Protein AF-A0A9D5WHT3-F1 (afdb_monomer)

Secondary structure (DSSP, 8-state):
-EEEEEETTEEEES-SS-PEE-TT----PPPPPTT----EEEEEE----TT--S------------------

Structure (mmCIF, N/CA/C/O backbone):
data_AF-A0A9D5WHT3-F1
#
_entry.id   AF-A0A9D5WHT3-F1
#
loop_
_atom_site.group_PDB
_atom_site.id
_atom_site.type_symbol
_atom_site.label_atom_id
_atom_site.label_alt_id
_atom_site.label_comp_id
_atom_site.label_asym_id
_atom_site.label_entity_id
_atom_site.label_seq_id
_atom_site.pdbx_PDB_ins_code
_atom_site.Cartn_x
_atom_site.Cartn_y
_atom_site.Cartn_z
_atom_site.occupancy
_atom_site.B_iso_or_equiv
_atom_site.auth_seq_id
_atom_site.auth_comp_id
_atom_site.auth_asym_id
_atom_site.auth_atom_id
_atom_site.pdbx_PDB_model_num
ATOM 1 N N . MET A 1 1 ? 12.512 1.810 -7.108 1.00 77.88 1 MET A N 1
ATOM 2 C CA . MET A 1 1 ? 11.256 1.103 -6.771 1.00 77.88 1 MET A CA 1
ATOM 3 C C . MET A 1 1 ? 10.138 2.122 -6.709 1.00 77.88 1 MET A C 1
ATOM 5 O O . MET A 1 1 ? 10.359 3.190 -6.149 1.00 77.88 1 MET A O 1
ATOM 9 N N . LYS A 1 2 ? 8.973 1.806 -7.271 1.00 84.00 2 LYS A N 1
ATOM 10 C CA . LYS A 1 2 ? 7.772 2.635 -7.147 1.00 84.00 2 LYS A CA 1
ATOM 11 C C . LYS A 1 2 ? 6.639 1.845 -6.507 1.00 84.00 2 LYS A C 1
ATOM 13 O O . LYS A 1 2 ? 6.631 0.618 -6.587 1.00 84.00 2 LYS A O 1
ATOM 18 N N . PHE A 1 3 ? 5.690 2.539 -5.893 1.00 86.25 3 PHE A N 1
ATOM 19 C CA . PHE A 1 3 ? 4.584 1.911 -5.177 1.00 86.25 3 PHE A CA 1
ATOM 20 C C . PHE A 1 3 ? 3.263 2.669 -5.348 1.00 86.25 3 PHE A C 1
ATOM 22 O O . PHE A 1 3 ? 3.234 3.828 -5.770 1.00 86.25 3 PHE A O 1
ATOM 29 N N . LYS A 1 4 ? 2.173 1.985 -5.018 1.00 89.44 4 LYS A N 1
ATOM 30 C CA . LYS A 1 4 ? 0.831 2.523 -4.834 1.00 89.44 4 LYS A CA 1
ATOM 31 C C . LYS A 1 4 ? 0.246 1.908 -3.568 1.00 89.44 4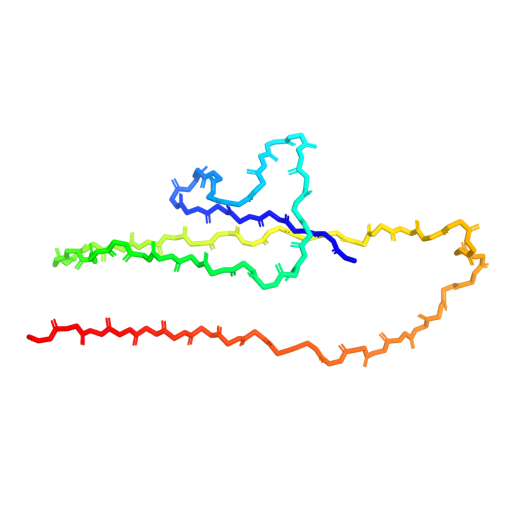 LYS A C 1
ATOM 33 O O . LYS A 1 4 ? 0.609 0.795 -3.190 1.00 89.44 4 LYS A O 1
ATOM 38 N N . LEU A 1 5 ? -0.654 2.623 -2.913 1.00 88.00 5 LEU A N 1
ATOM 39 C CA . LEU A 1 5 ? -1.315 2.148 -1.706 1.00 88.00 5 LEU A CA 1
ATOM 40 C C . LEU A 1 5 ? -2.804 2.439 -1.805 1.00 88.00 5 LEU A C 1
ATOM 42 O O . LEU A 1 5 ? -3.192 3.588 -2.031 1.00 88.00 5 LEU A O 1
ATOM 46 N N . LYS A 1 6 ? -3.627 1.408 -1.614 1.00 90.25 6 LYS A N 1
ATOM 47 C CA . LYS A 1 6 ? -5.071 1.552 -1.440 1.00 90.25 6 LYS A CA 1
ATOM 48 C C . LYS A 1 6 ? -5.445 1.436 0.027 1.00 90.25 6 LYS A C 1
ATOM 50 O O . LYS A 1 6 ? -4.874 0.613 0.733 1.00 90.25 6 LYS A O 1
ATOM 55 N N . LYS A 1 7 ? -6.452 2.203 0.426 1.00 87.56 7 LYS A N 1
ATOM 56 C CA . LYS A 1 7 ? -7.207 2.083 1.670 1.00 87.56 7 LYS A CA 1
ATOM 57 C C . LYS A 1 7 ? -8.669 1.844 1.310 1.00 87.56 7 LYS A C 1
ATOM 59 O O . LYS A 1 7 ? -9.235 2.607 0.528 1.00 87.56 7 LYS A O 1
ATOM 64 N N . ASN A 1 8 ? -9.266 0.770 1.818 1.00 88.88 8 ASN A N 1
ATOM 65 C CA . ASN A 1 8 ? -10.661 0.385 1.557 1.00 88.88 8 ASN A CA 1
ATOM 66 C C . ASN A 1 8 ? -11.012 0.392 0.057 1.00 88.88 8 ASN A C 1
ATOM 68 O O . ASN A 1 8 ? -12.042 0.910 -0.369 1.00 88.88 8 ASN A O 1
ATOM 72 N N . GLY A 1 9 ? -10.097 -0.128 -0.768 1.00 87.12 9 GLY A N 1
ATOM 73 C CA . GLY A 1 9 ? -10.256 -0.208 -2.223 1.00 87.12 9 GLY A CA 1
ATOM 74 C C . GLY A 1 9 ? -9.968 1.083 -3.001 1.00 87.12 9 GLY A C 1
ATOM 75 O O . GLY A 1 9 ? -9.922 1.029 -4.228 1.00 87.12 9 GLY A O 1
ATOM 76 N N . LYS A 1 10 ? -9.711 2.219 -2.338 1.00 90.00 10 LYS A N 1
ATOM 77 C CA . LYS A 1 10 ? -9.381 3.504 -2.983 1.00 90.00 10 LYS A CA 1
ATOM 78 C C . LYS A 1 10 ? -7.904 3.837 -2.840 1.00 90.00 10 LYS A C 1
ATOM 80 O O . LYS A 1 10 ? -7.344 3.669 -1.762 1.00 90.00 10 LYS A O 1
ATOM 85 N N . TYR A 1 11 ? -7.272 4.340 -3.897 1.00 89.12 11 TYR A N 1
ATOM 86 C CA . TYR A 1 11 ? -5.882 4.786 -3.820 1.00 89.12 11 TYR A CA 1
ATOM 87 C C . TYR A 1 11 ? -5.735 6.000 -2.898 1.00 89.12 11 TYR A C 1
ATOM 89 O O . TYR A 1 11 ? -6.390 7.019 -3.096 1.00 89.12 11 TYR A O 1
ATOM 97 N N . ILE A 1 12 ? -4.854 5.878 -1.906 1.00 87.62 12 ILE A N 1
ATOM 98 C CA . ILE A 1 12 ? -4.410 6.984 -1.046 1.00 87.62 12 ILE A CA 1
ATOM 99 C C . ILE A 1 12 ? -2.999 7.455 -1.409 1.00 87.62 12 ILE A C 1
ATOM 101 O O . ILE A 1 12 ? -2.633 8.584 -1.103 1.00 87.62 12 ILE A O 1
ATOM 105 N N . LEU A 1 13 ? -2.217 6.617 -2.101 1.00 87.62 13 LEU A N 1
ATOM 106 C CA . LEU A 1 13 ? -0.944 6.986 -2.719 1.00 87.62 13 LEU A CA 1
ATOM 107 C C . LEU A 1 13 ? -0.834 6.355 -4.112 1.00 87.62 13 LEU A C 1
ATOM 109 O O . LEU A 1 13 ? -0.978 5.140 -4.254 1.00 87.62 13 LEU A O 1
ATOM 113 N N . GLY A 1 14 ? -0.521 7.173 -5.122 1.00 85.94 14 GLY A N 1
ATOM 114 C CA . GLY A 1 14 ? -0.594 6.771 -6.533 1.00 85.94 14 GLY A CA 1
ATOM 115 C C . GLY A 1 14 ? -2.034 6.743 -7.054 1.00 85.94 14 GLY A C 1
ATOM 116 O O . GLY A 1 14 ? -2.951 7.176 -6.364 1.00 85.94 14 GLY A O 1
ATOM 117 N N . ASP A 1 15 ? -2.219 6.244 -8.270 1.00 88.31 15 ASP A N 1
ATOM 118 C CA . ASP A 1 15 ? -3.532 6.019 -8.890 1.00 88.31 15 ASP A CA 1
ATOM 119 C C . ASP A 1 15 ? -3.441 4.871 -9.911 1.00 88.31 15 ASP A C 1
ATOM 121 O O . ASP A 1 15 ? -2.388 4.245 -10.035 1.00 88.31 15 ASP A O 1
ATOM 125 N N . ASP A 1 16 ? -4.510 4.565 -10.648 1.00 87.50 16 ASP A N 1
ATOM 126 C CA . ASP A 1 16 ? -4.538 3.471 -11.631 1.00 87.50 16 ASP A CA 1
ATOM 127 C C . ASP A 1 16 ? -3.399 3.546 -12.668 1.00 87.50 16 ASP A C 1
ATOM 129 O O . ASP A 1 16 ? -2.817 2.520 -13.034 1.00 87.50 16 ASP A O 1
ATOM 133 N N . PHE A 1 17 ? -2.966 4.747 -13.046 1.00 86.94 17 PHE A N 1
ATOM 134 C CA . PHE A 1 17 ? -1.970 4.983 -14.093 1.00 86.94 17 PHE A CA 1
ATOM 135 C C . PHE A 1 17 ? -0.595 5.391 -13.540 1.00 86.94 17 PHE A C 1
ATOM 137 O O . PHE A 1 17 ? 0.438 5.049 -14.122 1.00 86.94 17 PHE A O 1
ATOM 144 N N . ASN A 1 18 ? -0.547 6.041 -12.377 1.00 86.06 18 ASN A N 1
ATOM 145 C CA . ASN A 1 18 ? 0.650 6.666 -11.830 1.00 86.06 18 ASN A CA 1
ATOM 146 C C . ASN A 1 18 ? 1.163 5.959 -10.576 1.00 86.06 18 ASN A C 1
ATOM 148 O O . ASN A 1 18 ? 0.443 5.685 -9.616 1.00 86.06 18 ASN A O 1
ATOM 152 N N . TRP A 1 19 ? 2.468 5.700 -10.571 1.00 87.06 19 TRP A N 1
ATOM 153 C CA . TRP A 1 19 ? 3.175 5.107 -9.441 1.00 87.06 19 TRP A CA 1
ATOM 154 C C . TRP A 1 19 ? 3.922 6.188 -8.655 1.00 87.06 19 TRP A C 1
ATOM 156 O O . TRP A 1 19 ? 4.596 7.022 -9.259 1.00 87.06 19 TRP A O 1
ATOM 166 N N . SER A 1 20 ? 3.847 6.144 -7.324 1.00 84.38 20 SER A N 1
ATOM 167 C CA . SER A 1 20 ? 4.565 7.060 -6.429 1.00 84.38 20 SER A CA 1
ATOM 168 C C . SER A 1 20 ? 5.980 6.564 -6.111 1.00 84.38 20 SER A C 1
ATOM 170 O O . SER A 1 20 ? 6.228 5.360 -6.036 1.00 84.38 20 SER A O 1
ATOM 172 N N . ASP A 1 21 ? 6.904 7.496 -5.880 1.00 82.19 21 ASP A N 1
ATOM 173 C CA . ASP A 1 21 ? 8.241 7.204 -5.353 1.00 82.19 21 ASP A CA 1
ATOM 174 C C . ASP A 1 21 ? 8.213 7.037 -3.832 1.00 82.19 21 ASP A C 1
ATOM 176 O O . ASP A 1 21 ? 7.491 7.759 -3.145 1.00 82.19 21 ASP A O 1
ATOM 180 N N . ILE A 1 22 ? 9.021 6.102 -3.312 1.00 70.62 22 ILE A N 1
ATOM 181 C CA . ILE A 1 22 ? 9.060 5.694 -1.890 1.00 70.62 22 ILE A CA 1
ATOM 182 C C . ILE A 1 22 ? 9.558 6.776 -0.920 1.00 70.62 22 ILE A C 1
ATOM 184 O O . ILE A 1 22 ? 9.513 6.592 0.294 1.00 70.62 22 ILE A O 1
ATOM 188 N N . ASN A 1 23 ? 10.034 7.909 -1.428 1.00 69.38 23 ASN A N 1
ATOM 189 C CA . ASN A 1 23 ? 10.696 8.908 -0.602 1.00 69.38 23 ASN A CA 1
ATOM 190 C C . ASN A 1 23 ? 9.701 9.581 0.358 1.00 69.38 23 ASN A C 1
ATOM 192 O O . ASN A 1 23 ? 8.795 10.286 -0.080 1.00 69.38 23 ASN A O 1
ATOM 196 N N . ASN A 1 24 ? 9.908 9.342 1.659 1.00 57.62 24 ASN A N 1
ATOM 197 C CA . ASN A 1 24 ? 9.330 10.019 2.827 1.00 57.62 24 ASN A CA 1
ATOM 198 C C . ASN A 1 24 ? 7.881 10.504 2.672 1.00 57.62 24 ASN A C 1
ATOM 200 O O . ASN A 1 24 ? 7.568 11.659 2.960 1.00 57.62 24 ASN A O 1
ATOM 204 N N . LYS A 1 25 ? 6.980 9.612 2.249 1.00 66.56 25 LYS A N 1
ATOM 205 C CA . LYS A 1 25 ? 5.543 9.886 2.300 1.00 66.56 25 LYS A CA 1
ATOM 206 C C . LYS A 1 25 ? 4.987 9.470 3.659 1.00 66.56 25 LYS A C 1
ATOM 208 O O . LYS A 1 25 ? 4.986 8.290 3.994 1.00 66.56 25 LYS A O 1
ATOM 213 N N . SER A 1 26 ? 4.533 10.460 4.422 1.00 66.75 26 SER A N 1
ATOM 214 C CA . SER A 1 26 ? 3.709 10.274 5.617 1.00 66.75 26 SER A CA 1
ATOM 215 C C . SER A 1 26 ? 2.242 10.208 5.199 1.00 66.75 26 SER A C 1
ATOM 217 O O . SER A 1 26 ? 1.817 10.974 4.334 1.00 66.75 26 SER A O 1
ATOM 219 N N . ILE A 1 27 ? 1.484 9.298 5.803 1.00 70.19 27 ILE A N 1
ATOM 220 C CA . ILE A 1 27 ? 0.030 9.241 5.673 1.00 70.19 27 ILE A CA 1
ATOM 221 C C . ILE A 1 27 ? -0.512 9.576 7.051 1.00 70.19 27 ILE A C 1
ATOM 223 O O . ILE A 1 27 ? -0.305 8.824 8.000 1.00 70.19 27 ILE A O 1
ATOM 227 N N . GLU A 1 28 ? -1.164 10.725 7.168 1.00 66.31 28 GLU A N 1
ATOM 228 C CA . GLU A 1 28 ? -1.906 11.060 8.377 1.00 66.31 28 GLU A CA 1
ATOM 229 C C . GLU A 1 28 ? -3.259 10.353 8.301 1.00 66.31 28 GLU A C 1
ATOM 231 O O . GLU A 1 28 ? -4.072 10.625 7.416 1.00 66.31 28 GLU A O 1
ATOM 236 N N . GLU A 1 29 ? -3.462 9.369 9.175 1.00 66.31 29 GLU A N 1
ATOM 237 C CA . GLU A 1 29 ? -4.706 8.610 9.222 1.00 66.31 29 GLU A CA 1
ATOM 238 C C . GLU A 1 29 ? -5.766 9.301 10.085 1.00 66.31 29 GLU A C 1
ATOM 240 O O . GLU A 1 29 ? -5.476 9.899 11.124 1.00 66.31 29 GLU A O 1
ATOM 245 N N . ASN A 1 30 ? -7.018 9.174 9.644 1.00 66.12 30 ASN A N 1
ATOM 246 C CA . ASN A 1 30 ? -8.201 9.552 10.410 1.00 66.12 30 ASN A CA 1
ATOM 247 C C . ASN A 1 30 ? -8.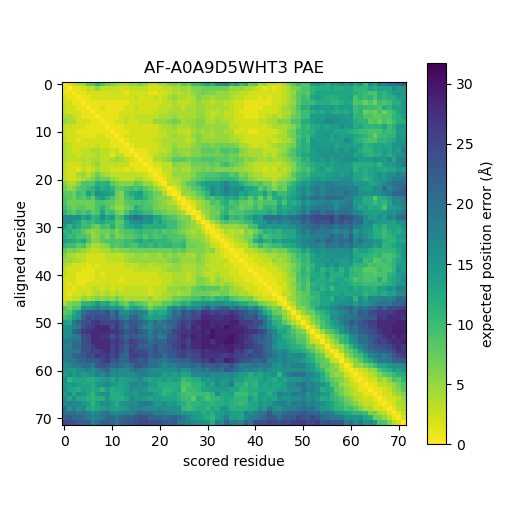453 8.551 11.548 1.00 66.12 30 ASN A C 1
ATOM 249 O O . ASN A 1 30 ? -8.003 7.407 11.494 1.00 66.12 30 ASN A O 1
ATOM 253 N N . ALA A 1 31 ? -9.196 8.981 12.569 1.00 68.81 31 ALA A N 1
ATOM 254 C CA . ALA A 1 31 ? -9.595 8.113 13.670 1.00 68.81 31 ALA A CA 1
ATOM 255 C C . ALA A 1 31 ? -10.428 6.922 13.160 1.00 68.81 31 ALA A C 1
ATOM 257 O O . ALA A 1 31 ? -11.393 7.114 12.424 1.00 68.81 31 ALA A O 1
ATOM 258 N N . LEU A 1 32 ? -10.050 5.710 13.573 1.00 75.38 32 LEU A N 1
ATOM 259 C CA . LEU A 1 32 ? -10.858 4.501 13.414 1.00 75.38 32 LEU A CA 1
ATOM 260 C C . LEU A 1 32 ? -11.971 4.513 14.466 1.00 75.38 32 LEU A C 1
ATOM 262 O O . LEU A 1 32 ? -11.694 4.631 15.663 1.00 75.38 32 LEU A O 1
ATOM 266 N N . GLU A 1 33 ? -13.224 4.401 14.029 1.00 77.75 33 GLU A N 1
ATOM 267 C CA . GLU A 1 33 ? -14.364 4.311 14.939 1.00 77.75 33 GLU A CA 1
ATOM 268 C C . GLU A 1 33 ? -14.522 2.901 15.537 1.00 77.75 33 GLU A C 1
ATOM 270 O O . GLU A 1 33 ? -13.886 1.923 15.132 1.00 77.75 33 GLU A O 1
ATOM 275 N N . LYS A 1 34 ? -15.377 2.778 16.558 1.00 77.62 34 LYS A N 1
ATOM 276 C CA . LYS A 1 34 ? -15.633 1.499 17.228 1.00 77.62 34 LY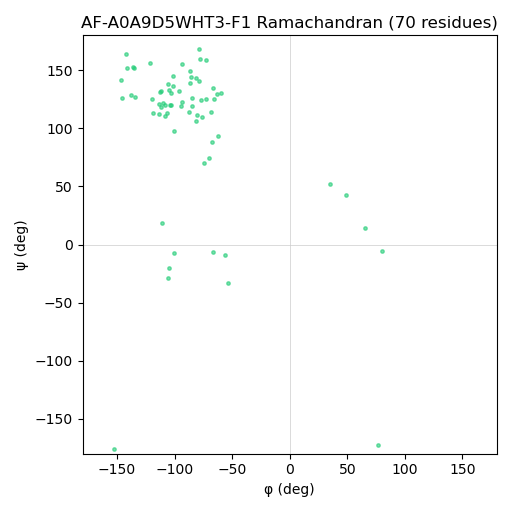S A CA 1
ATOM 277 C C . LYS A 1 34 ? -16.254 0.499 16.247 1.00 77.62 34 LYS A C 1
ATOM 279 O O . LYS A 1 34 ? -17.297 0.777 15.667 1.00 77.62 34 LYS A O 1
ATOM 284 N N . ASN A 1 35 ? -15.677 -0.704 16.184 1.00 79.06 35 ASN A N 1
ATOM 285 C CA . ASN A 1 35 ? -16.035 -1.777 15.244 1.00 79.06 35 ASN A CA 1
ATOM 286 C C . ASN A 1 35 ? -15.753 -1.452 13.768 1.00 79.06 35 ASN A C 1
ATOM 288 O O . ASN A 1 35 ? -16.239 -2.176 12.900 1.00 79.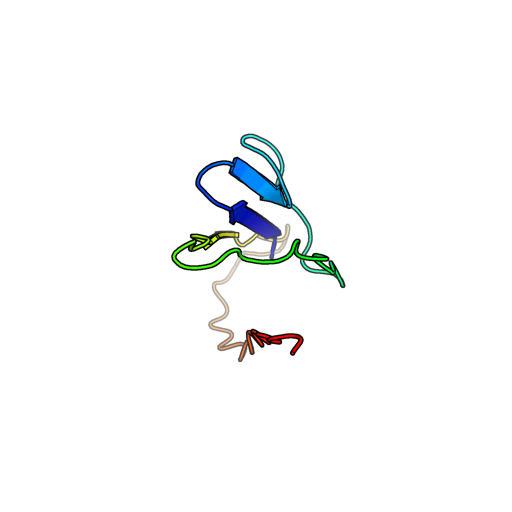06 35 ASN A O 1
ATOM 292 N N . ASP A 1 36 ? -14.978 -0.406 13.490 1.00 82.31 36 ASP A N 1
ATOM 293 C CA . ASP A 1 36 ? -14.528 -0.097 12.139 1.00 82.31 36 ASP A CA 1
ATOM 294 C C . ASP A 1 36 ? -13.152 -0.717 11.862 1.00 82.31 36 ASP A C 1
ATOM 296 O O . ASP A 1 36 ? -12.378 -1.011 12.781 1.00 82.31 36 ASP A O 1
ATOM 300 N N . TYR A 1 37 ? -12.851 -0.948 10.588 1.00 78.94 37 TYR A N 1
ATOM 301 C CA . TYR A 1 37 ? -11.557 -1.457 10.153 1.00 78.94 37 TYR A CA 1
ATOM 302 C C . TYR A 1 37 ? -11.174 -0.885 8.793 1.00 78.94 37 TYR A C 1
ATOM 304 O O . TYR A 1 37 ? -11.985 -0.789 7.876 1.00 78.94 37 TYR A O 1
ATOM 312 N N . ASP A 1 38 ? -9.888 -0.587 8.646 1.00 83.69 38 ASP A N 1
ATOM 313 C CA . ASP A 1 38 ? -9.314 -0.166 7.380 1.00 83.69 38 ASP A CA 1
ATOM 314 C C . ASP A 1 38 ? -8.506 -1.301 6.750 1.00 83.69 38 ASP A C 1
ATOM 316 O O . ASP A 1 38 ? -7.672 -1.942 7.391 1.00 83.69 38 ASP A O 1
ATOM 320 N N . VAL A 1 39 ? -8.733 -1.540 5.461 1.00 83.81 39 VAL A N 1
ATOM 321 C CA . VAL A 1 39 ? -7.990 -2.512 4.659 1.00 83.81 39 VAL A CA 1
ATOM 322 C C . VAL A 1 39 ? -6.991 -1.781 3.781 1.00 83.81 39 VAL A C 1
ATOM 324 O O . VAL A 1 39 ? -7.378 -1.008 2.901 1.00 83.81 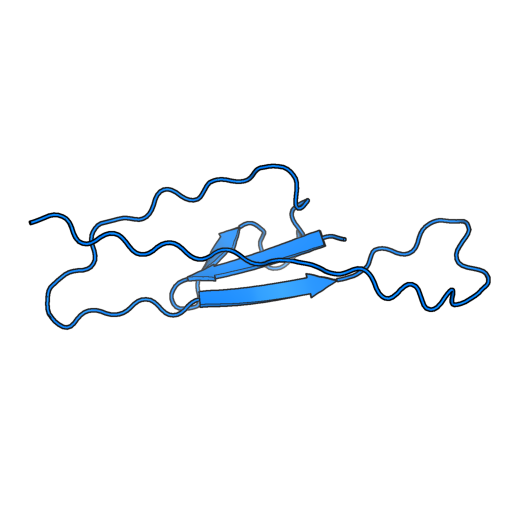39 VAL A O 1
ATOM 327 N N . TYR A 1 40 ? -5.709 -2.089 3.966 1.00 86.69 40 TYR A N 1
ATOM 328 C CA . TYR A 1 40 ? -4.627 -1.550 3.150 1.00 86.69 40 TYR A CA 1
ATOM 329 C C . TYR A 1 40 ? -4.126 -2.577 2.132 1.00 86.69 40 TYR A C 1
ATOM 331 O O . TYR A 1 40 ? -3.810 -3.711 2.487 1.00 86.69 40 TYR A O 1
ATOM 339 N N . LEU A 1 41 ? -4.011 -2.166 0.867 1.00 86.25 41 LEU A N 1
ATOM 340 C CA . LEU A 1 41 ? -3.379 -2.953 -0.194 1.00 86.25 41 LEU A CA 1
ATOM 341 C C . LEU A 1 41 ? -2.182 -2.187 -0.751 1.00 86.25 41 LEU A C 1
ATOM 343 O O . LEU A 1 41 ? -2.347 -1.138 -1.377 1.00 86.25 41 LEU A O 1
ATOM 347 N N . LEU A 1 42 ? -0.986 -2.727 -0.529 1.00 87.88 42 LEU A N 1
ATOM 348 C CA . LEU A 1 42 ? 0.263 -2.190 -1.055 1.00 87.88 42 LEU A CA 1
ATOM 349 C C . LEU A 1 42 ? 0.605 -2.877 -2.381 1.00 87.88 42 LEU A C 1
ATOM 351 O O . LEU A 1 42 ? 0.774 -4.092 -2.433 1.00 87.88 42 LEU A O 1
ATOM 355 N N . GLU A 1 43 ? 0.763 -2.085 -3.435 1.00 85.88 43 GLU A N 1
ATOM 356 C CA . GLU A 1 43 ? 1.214 -2.534 -4.752 1.00 85.88 43 GLU A CA 1
ATOM 357 C C . GLU A 1 43 ? 2.597 -1.923 -5.024 1.00 85.88 43 GLU A C 1
ATOM 359 O O . GLU A 1 43 ? 2.784 -0.718 -4.855 1.00 85.88 43 GLU A O 1
ATOM 364 N N . TRP A 1 44 ? 3.588 -2.706 -5.457 1.00 86.00 44 TRP A N 1
ATOM 365 C CA . TRP A 1 44 ? 4.934 -2.196 -5.766 1.00 86.00 44 TRP A CA 1
ATOM 366 C C . TRP A 1 44 ? 5.494 -2.770 -7.064 1.00 86.00 44 TRP A C 1
ATOM 368 O O . TRP A 1 44 ? 5.156 -3.878 -7.472 1.00 86.00 44 TRP A O 1
ATOM 378 N N . LYS A 1 45 ? 6.382 -2.004 -7.705 1.00 78.69 45 LYS A N 1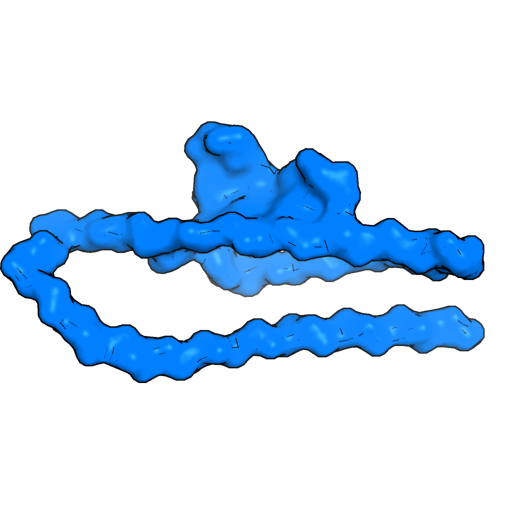
ATOM 379 C CA . LYS A 1 45 ? 7.157 -2.456 -8.861 1.00 78.69 45 LYS A CA 1
ATOM 380 C C . LYS A 1 45 ? 8.589 -1.938 -8.850 1.00 78.69 45 LYS A C 1
ATOM 382 O O . LYS A 1 45 ? 8.889 -0.838 -8.365 1.00 78.69 45 LYS A O 1
ATOM 387 N N . TRP A 1 46 ? 9.465 -2.714 -9.470 1.00 75.88 46 TRP A N 1
ATOM 388 C CA . TRP A 1 46 ? 10.774 -2.242 -9.895 1.00 75.88 46 TRP A CA 1
ATOM 389 C C . TRP A 1 46 ? 10.610 -1.439 -11.189 1.00 75.88 46 TRP A C 1
ATOM 391 O O . TRP A 1 46 ? 9.750 -1.737 -12.016 1.00 75.88 46 TRP A O 1
ATOM 401 N N . LEU A 1 47 ? 11.357 -0.345 -11.304 1.00 71.19 47 LEU A N 1
ATOM 402 C CA . LEU A 1 47 ? 11.590 0.286 -12.595 1.00 71.19 47 LEU A CA 1
ATOM 403 C C . LEU A 1 47 ? 13.028 -0.052 -12.926 1.00 71.19 47 LEU A C 1
ATOM 405 O O . LEU A 1 47 ? 13.919 0.393 -12.198 1.00 71.19 47 LEU A O 1
ATOM 409 N N . ASP A 1 48 ? 13.206 -0.858 -13.959 1.00 65.31 48 ASP A N 1
ATOM 410 C CA . ASP A 1 48 ? 14.523 -1.247 -14.428 1.00 65.31 48 ASP A CA 1
ATOM 411 C C . ASP A 1 48 ? 15.238 -0.008 -14.985 1.00 65.31 48 ASP A C 1
ATOM 413 O O . ASP A 1 48 ? 14.642 0.838 -15.665 1.00 65.31 48 ASP A O 1
ATOM 417 N N . GLY A 1 49 ? 16.506 0.157 -14.621 1.00 61.59 49 GLY A N 1
ATOM 418 C CA . GLY A 1 49 ? 17.348 1.230 -15.136 1.00 61.59 49 GLY A CA 1
ATOM 419 C C . GLY A 1 49 ? 17.839 0.896 -16.544 1.00 61.59 49 GLY A C 1
ATOM 420 O O . GLY A 1 49 ? 17.927 -0.268 -16.918 1.00 61.59 49 GLY A O 1
ATOM 421 N N . ALA A 1 50 ? 18.258 1.901 -17.320 1.00 57.47 50 ALA A N 1
ATOM 422 C CA . ALA A 1 50 ? 18.799 1.710 -18.678 1.00 57.47 50 ALA A CA 1
ATOM 423 C C . ALA A 1 50 ? 20.013 0.746 -18.769 1.00 57.47 50 ALA A C 1
ATOM 425 O O . ALA A 1 50 ? 20.415 0.377 -19.867 1.00 57.47 50 ALA A O 1
ATOM 426 N N . ASN A 1 51 ? 20.578 0.328 -17.628 1.00 53.19 51 ASN A N 1
ATOM 427 C CA . ASN A 1 51 ? 21.699 -0.605 -17.506 1.00 53.19 51 ASN A CA 1
ATOM 428 C C . ASN A 1 51 ? 21.316 -1.973 -16.896 1.00 53.19 51 ASN A C 1
ATOM 430 O O . ASN A 1 51 ? 22.207 -2.703 -16.456 1.00 53.19 51 ASN A O 1
ATOM 434 N N . ASP A 1 52 ? 20.035 -2.356 -16.873 1.00 51.38 52 ASP A N 1
ATOM 435 C CA . ASP A 1 52 ? 19.601 -3.702 -16.464 1.00 51.38 52 ASP A CA 1
ATOM 436 C C . ASP A 1 52 ? 19.902 -4.748 -17.550 1.00 51.38 52 ASP A C 1
ATOM 438 O O . ASP A 1 52 ? 19.029 -5.274 -18.233 1.00 51.38 52 ASP A O 1
ATOM 442 N N . VAL A 1 53 ? 21.190 -5.048 -17.737 1.00 51.19 53 VAL A N 1
ATOM 443 C CA . VAL A 1 53 ? 21.662 -6.093 -18.667 1.00 51.19 53 VAL A CA 1
ATOM 444 C C . VAL A 1 53 ? 22.014 -7.392 -17.924 1.00 51.19 53 VAL A C 1
ATOM 446 O O . VAL A 1 53 ? 22.278 -8.419 -18.547 1.00 51.19 53 VAL A O 1
ATOM 449 N N . LYS A 1 54 ? 22.015 -7.391 -16.583 1.00 55.09 54 LYS A N 1
ATOM 450 C CA . LYS A 1 54 ? 22.251 -8.588 -15.760 1.00 55.09 54 LYS A CA 1
ATOM 451 C C . LYS A 1 54 ? 21.419 -8.539 -14.483 1.00 55.09 54 LYS A C 1
ATOM 453 O O . LYS A 1 54 ? 21.554 -7.601 -13.707 1.00 55.09 54 LYS A O 1
ATOM 458 N N . ALA A 1 55 ? 20.640 -9.592 -14.233 1.00 53.41 55 ALA A N 1
ATOM 459 C CA . ALA A 1 55 ? 19.950 -9.800 -12.964 1.00 53.41 55 ALA A CA 1
ATOM 460 C C . ALA A 1 55 ? 20.976 -9.947 -11.826 1.00 53.41 55 ALA A C 1
ATOM 462 O O . ALA A 1 55 ? 21.502 -11.030 -11.565 1.00 53.41 55 ALA A O 1
ATOM 463 N N . GLY A 1 56 ? 21.302 -8.841 -11.162 1.00 51.59 56 GLY A N 1
ATOM 464 C CA . GLY A 1 56 ? 22.019 -8.860 -9.897 1.00 51.59 56 GLY A CA 1
ATOM 465 C C . GLY A 1 56 ? 21.048 -9.264 -8.795 1.00 51.59 56 GLY A C 1
ATOM 466 O O . GLY A 1 56 ? 20.157 -8.494 -8.446 1.00 51.59 56 GLY A O 1
ATOM 467 N N . PHE A 1 57 ? 21.205 -10.464 -8.235 1.00 50.22 57 PHE A N 1
ATOM 468 C CA . PHE A 1 57 ? 20.468 -10.880 -7.040 1.00 50.22 57 PHE A CA 1
ATOM 469 C C . PHE A 1 57 ? 20.928 -10.042 -5.844 1.00 50.22 57 PHE A C 1
ATOM 471 O O . PHE A 1 57 ? 21.850 -10.412 -5.123 1.00 50.22 57 PHE A O 1
ATOM 478 N N . ASN A 1 58 ? 20.295 -8.889 -5.643 1.00 54.16 58 ASN A N 1
ATOM 479 C CA . ASN A 1 58 ? 20.564 -8.025 -4.507 1.00 54.16 58 ASN A CA 1
ATOM 480 C C . ASN A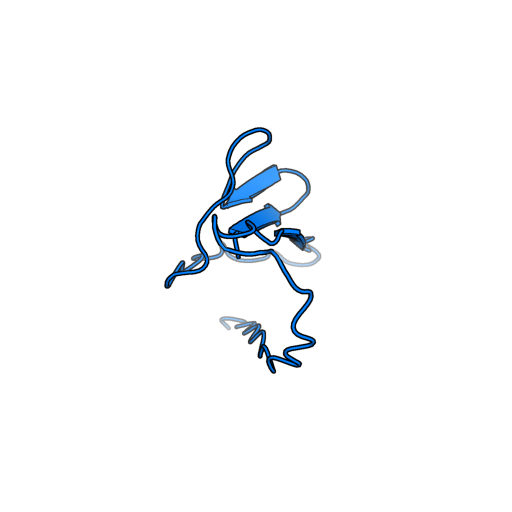 1 58 ? 19.471 -8.249 -3.453 1.00 54.16 58 ASN A C 1
ATOM 482 O O . ASN A 1 58 ? 18.369 -7.710 -3.561 1.00 54.16 58 ASN A O 1
ATOM 486 N N . GLN A 1 59 ? 19.756 -9.086 -2.448 1.00 49.22 59 GLN A N 1
ATOM 487 C CA . GLN A 1 59 ? 18.880 -9.298 -1.289 1.00 49.22 59 GLN A CA 1
ATOM 488 C C . GLN A 1 59 ? 18.883 -8.051 -0.399 1.00 49.22 59 GLN A C 1
ATOM 490 O O . GLN A 1 59 ? 19.498 -8.003 0.667 1.00 49.22 59 GLN A O 1
ATOM 495 N N . SER A 1 60 ? 18.207 -7.006 -0.855 1.00 57.16 60 SER A N 1
ATOM 496 C CA . SER 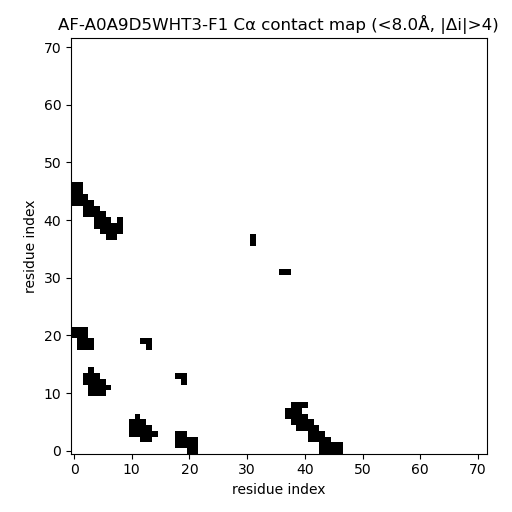A 1 60 ? 18.028 -5.798 -0.065 1.00 57.16 60 SER A CA 1
ATOM 497 C C . SER A 1 60 ? 17.032 -6.079 1.061 1.00 57.16 60 SER A C 1
ATOM 499 O O . SER A 1 60 ? 15.919 -6.548 0.827 1.00 57.16 60 SER A O 1
ATOM 501 N N . LYS A 1 61 ? 17.440 -5.814 2.306 1.00 54.75 61 LYS A N 1
ATOM 502 C CA . LYS A 1 61 ? 1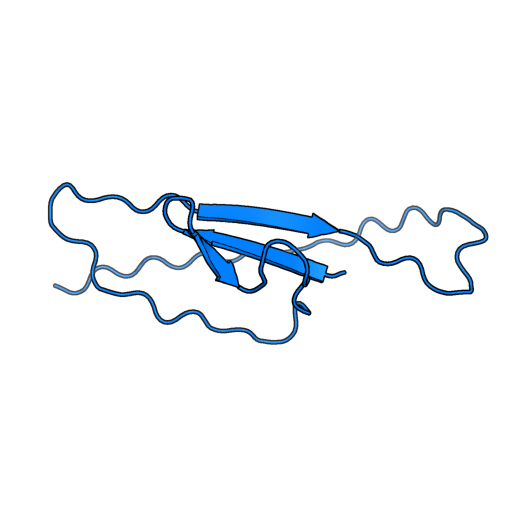6.570 -5.934 3.481 1.00 54.75 61 LYS A CA 1
ATOM 503 C C . LYS A 1 61 ? 15.721 -4.671 3.594 1.00 54.75 61 LYS A C 1
ATOM 505 O O . LYS A 1 61 ? 16.227 -3.622 3.984 1.00 54.75 61 LYS A O 1
ATOM 510 N N . TYR A 1 62 ? 14.437 -4.776 3.273 1.00 55.31 62 TYR A N 1
ATOM 511 C CA . TYR A 1 62 ? 13.472 -3.695 3.470 1.00 55.31 62 TYR A CA 1
ATOM 512 C C . TYR A 1 62 ? 12.733 -3.890 4.795 1.00 55.31 62 TYR A C 1
ATOM 514 O O . TYR A 1 62 ? 12.261 -4.987 5.088 1.00 55.31 62 TYR A O 1
ATOM 522 N N . LYS A 1 63 ? 12.633 -2.828 5.601 1.00 56.50 63 LYS A N 1
ATOM 523 C CA . LYS A 1 63 ? 11.861 -2.823 6.848 1.00 56.50 63 LYS A CA 1
ATOM 524 C C . LYS A 1 63 ? 10.613 -1.965 6.658 1.00 56.50 63 LYS A C 1
ATOM 526 O O . LYS A 1 63 ? 10.722 -0.748 6.541 1.00 56.50 63 LYS A O 1
ATOM 531 N N . LEU A 1 64 ? 9.444 -2.600 6.640 1.00 59.81 64 LEU A N 1
ATOM 532 C CA . LEU A 1 64 ? 8.162 -1.912 6.757 1.00 59.81 64 LEU A CA 1
ATOM 533 C C . LEU A 1 64 ? 7.869 -1.716 8.249 1.00 59.81 64 LEU A C 1
ATOM 535 O O . LEU A 1 64 ? 7.787 -2.694 8.989 1.00 59.81 64 LEU A O 1
ATOM 539 N N . ASN A 1 65 ? 7.747 -0.466 8.697 1.00 63.22 65 ASN A N 1
ATOM 540 C CA . ASN A 1 65 ? 7.301 -0.156 10.054 1.00 63.22 65 ASN A CA 1
ATOM 541 C C . ASN A 1 65 ? 5.849 0.322 9.969 1.00 63.22 65 ASN A C 1
ATOM 543 O O . ASN A 1 65 ? 5.578 1.310 9.292 1.00 63.22 65 ASN A O 1
ATOM 547 N N . ILE A 1 66 ? 4.941 -0.386 10.636 1.00 63.84 66 ILE A N 1
ATOM 548 C CA . ILE A 1 66 ? 3.538 0.010 10.791 1.00 63.84 66 ILE A CA 1
ATOM 549 C C . ILE A 1 66 ? 3.361 0.379 12.261 1.00 63.84 66 ILE A C 1
ATOM 551 O O . ILE A 1 66 ? 3.644 -0.439 13.136 1.00 63.84 66 ILE A O 1
ATOM 555 N N . GLU A 1 67 ? 2.938 1.610 12.534 1.00 67.50 67 GLU A N 1
ATOM 556 C CA . GLU A 1 67 ? 2.656 2.088 13.887 1.00 67.50 67 GLU A CA 1
ATOM 557 C C . GLU A 1 67 ? 1.154 2.358 14.016 1.00 67.50 67 GLU A C 1
ATOM 559 O O . GLU A 1 67 ? 0.609 3.175 13.281 1.00 67.50 67 GLU A O 1
ATOM 564 N N . ILE A 1 68 ? 0.489 1.678 14.954 1.00 63.44 68 ILE A N 1
ATOM 565 C CA . ILE A 1 68 ? -0.931 1.887 15.266 1.00 63.44 68 ILE A CA 1
ATOM 566 C C . ILE A 1 68 ? -1.005 2.574 16.629 1.00 63.44 68 ILE A C 1
ATOM 568 O O . ILE A 1 68 ? -0.542 2.023 17.628 1.00 63.44 68 ILE A O 1
ATOM 572 N N . LYS A 1 69 ? -1.588 3.775 16.678 1.00 65.06 69 LYS A N 1
ATOM 573 C CA . LYS A 1 69 ? -1.807 4.525 17.923 1.00 65.06 69 LYS A CA 1
ATOM 574 C C . LYS A 1 69 ? -3.295 4.593 18.229 1.00 65.06 69 LYS A C 1
ATOM 576 O O . LYS A 1 69 ? -4.047 5.199 17.474 1.00 65.06 69 LYS A O 1
ATOM 581 N N . ALA A 1 70 ? -3.703 4.035 19.365 1.00 57.25 70 ALA A N 1
ATOM 582 C CA . ALA A 1 70 ? -4.999 4.340 19.959 1.00 57.25 70 ALA A CA 1
ATOM 583 C C . ALA A 1 70 ? -4.856 5.612 20.809 1.00 57.25 70 ALA A C 1
ATOM 585 O O . ALA A 1 70 ? -3.972 5.681 21.664 1.00 57.25 70 ALA A O 1
ATOM 586 N N . LYS A 1 71 ? -5.694 6.626 20.569 1.00 58.19 71 LYS A N 1
ATOM 587 C CA . LYS A 1 71 ? -5.823 7.775 21.476 1.00 58.19 71 LYS A CA 1
ATOM 588 C C . LYS A 1 71 ? -6.982 7.493 22.433 1.00 58.19 71 LYS A C 1
ATOM 590 O O . LYS A 1 71 ? -8.096 7.267 21.969 1.00 58.19 71 LYS A O 1
ATOM 595 N N . SER A 1 72 ? -6.676 7.447 23.730 1.00 52.28 72 SER A N 1
ATOM 596 C CA . SER A 1 72 ? -7.636 7.361 24.841 1.00 52.28 72 SER A CA 1
ATOM 597 C C . SER A 1 72 ? -8.230 8.720 25.171 1.00 52.28 72 SER A C 1
ATOM 599 O O . SER A 1 72 ? -7.420 9.678 25.187 1.00 52.28 72 SER A O 1
#

Foldseek 3Di:
DWKWKDKPNHTPGAHPVGTHDPPDDDDDDDDADVPGDIDMDMDDDDDDDPPPPDPDPDPDDDDDDDDDDDDD

Solvent-accessible surface area (backbone atoms only — not comparable to full-atom values): 5190 Å² total; per-residue (Å²): 97,33,31,33,32,24,50,73,88,39,62,78,39,44,53,100,89,46,70,31,69,78,74,88,76,83,80,88,77,76,87,80,56,93,96,56,84,85,49,75,49,81,46,77,46,80,70,82,56,102,78,72,82,64,92,71,90,71,89,74,88,80,82,87,84,85,86,86,80,85,85,131

Radius of gyration: 15.97 Å; Cα contacts (8 Å, |Δi|>4): 65; chains: 1; bounding box: 38×22×44 Å

pLDDT: mean 72.44, std 13.43, range [49.22, 90.25]

Sequence (72 aa):
MKFKLKKNGKYILGDDFNWSDINNKSIEENALEKNDYDVYLLEWKWLDGANDVKAGFNQSKYKLNIEIKAKS

Mean predicted aligned error: 11.1 Å